Protein AF-A0A522B173-F1 (afdb_monomer)

Solvent-accessible surface area (backbone atoms only — not comparable to full-atom values): 3342 Å² total; per-residue (Å²): 128,85,74,55,64,72,92,78,53,92,74,69,46,74,69,58,51,42,64,46,54,31,70,75,51,45,57,52,49,31,56,48,30,47,74,76,38,63,85,49,80,84,49,95,58,85,51,73,60,44,87,110

pLDDT: mean 84.28, std 12.51, range [53.56, 98.0]

Foldseek 3Di:
DPADDQVVDPDADDVNVCSRQPDVRLVVVLVVCCVPPQVPPPQPGSDRHVVD

Secondary structure (DSSP, 8-state):
-PPPPGGG-S--SHHHHHHHHHHHHHHHHHHHHHHH-TT----SSS---TT-

Structure (mmCIF, N/CA/C/O backbone):
data_AF-A0A522B173-F1
#
_entry.id   AF-A0A522B173-F1
#
loop_
_atom_site.group_PDB
_atom_site.id
_atom_site.type_symbol
_atom_site.label_atom_id
_atom_site.la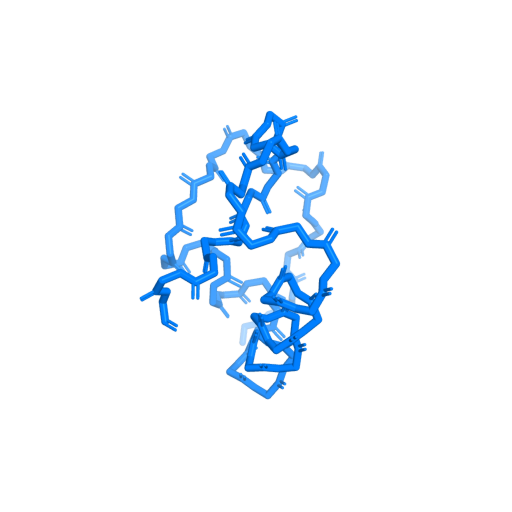bel_alt_id
_atom_site.label_comp_id
_atom_site.label_asym_id
_atom_site.label_entity_id
_atom_site.label_seq_id
_atom_site.pdbx_PDB_ins_code
_atom_site.Cartn_x
_atom_site.Cartn_y
_atom_site.Cartn_z
_atom_site.occupancy
_atom_site.B_iso_or_equiv
_atom_site.auth_seq_id
_atom_site.auth_comp_id
_atom_site.auth_asym_id
_atom_site.auth_atom_id
_atom_site.pdbx_PDB_model_num
ATOM 1 N N . VAL A 1 1 ? 7.311 -8.486 -18.617 1.00 53.56 1 VAL A N 1
ATOM 2 C CA . VAL A 1 1 ? 8.154 -7.316 -18.275 1.00 53.56 1 VAL A CA 1
ATOM 3 C C . VAL A 1 1 ? 8.989 -7.704 -17.063 1.00 53.56 1 VAL A C 1
ATOM 5 O O . VAL A 1 1 ? 8.417 -8.343 -16.182 1.00 53.56 1 VAL A O 1
ATOM 8 N N . PRO A 1 2 ? 10.308 -7.456 -17.029 1.00 68.50 2 PRO A N 1
ATOM 9 C CA . PRO A 1 2 ? 11.094 -7.721 -15.827 1.00 68.50 2 PRO A CA 1
ATOM 10 C C . PRO A 1 2 ? 10.545 -6.874 -14.670 1.00 68.50 2 PRO A C 1
ATOM 12 O O . PRO A 1 2 ? 10.201 -5.713 -14.878 1.00 68.50 2 PRO A O 1
ATOM 15 N N . GLY A 1 3 ? 10.402 -7.460 -13.479 1.00 61.56 3 GLY A N 1
ATOM 16 C CA . GLY A 1 3 ? 9.881 -6.746 -12.311 1.00 61.56 3 GLY A CA 1
ATOM 17 C C . GLY A 1 3 ? 10.799 -5.586 -11.923 1.00 61.56 3 GLY A C 1
ATOM 18 O O . GLY A 1 3 ? 12.017 -5.748 -11.901 1.00 61.56 3 GLY A O 1
ATOM 19 N N . ARG A 1 4 ? 10.220 -4.418 -11.633 1.00 66.25 4 ARG A N 1
ATOM 20 C CA . ARG A 1 4 ? 10.963 -3.243 -11.161 1.00 66.25 4 ARG A CA 1
ATOM 21 C C . ARG A 1 4 ? 11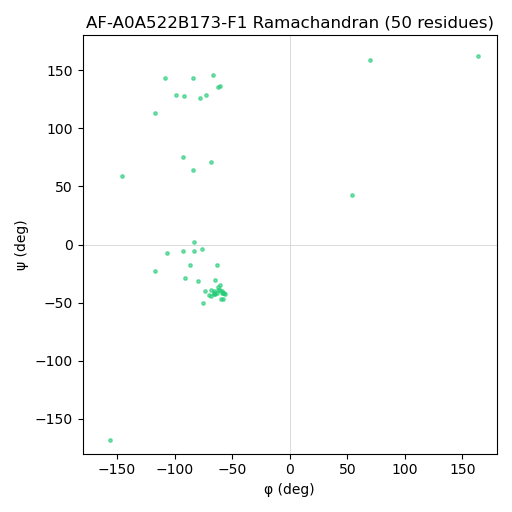.172 -3.317 -9.651 1.00 66.25 4 ARG A C 1
ATOM 23 O O . ARG A 1 4 ? 10.290 -3.768 -8.920 1.00 66.25 4 ARG A O 1
ATOM 30 N N . TYR A 1 5 ? 12.330 -2.865 -9.180 1.00 71.31 5 TYR A N 1
ATOM 31 C CA . TYR A 1 5 ? 12.599 -2.765 -7.752 1.00 71.31 5 TYR A CA 1
ATOM 32 C C . TYR A 1 5 ? 11.905 -1.531 -7.182 1.00 71.31 5 TYR A C 1
ATOM 34 O O . TYR A 1 5 ? 12.076 -0.423 -7.683 1.00 71.31 5 TYR A O 1
ATOM 42 N N . VAL A 1 6 ? 11.096 -1.729 -6.141 1.00 68.06 6 VAL A N 1
ATOM 43 C CA . VAL A 1 6 ? 10.200 -0.678 -5.648 1.00 68.06 6 VAL A CA 1
ATOM 44 C C . VAL A 1 6 ? 10.966 0.549 -5.138 1.00 68.06 6 VAL A C 1
ATOM 46 O O . VAL A 1 6 ? 10.562 1.667 -5.424 1.00 68.06 6 VAL A O 1
ATOM 49 N N . ASN A 1 7 ? 12.123 0.349 -4.498 1.00 75.50 7 ASN A N 1
ATOM 50 C CA . ASN A 1 7 ? 12.904 1.435 -3.893 1.00 75.50 7 ASN A CA 1
ATOM 51 C C . ASN A 1 7 ? 13.693 2.282 -4.913 1.00 75.50 7 ASN A C 1
ATOM 53 O O . ASN A 1 7 ? 14.337 3.250 -4.524 1.00 75.50 7 ASN A O 1
ATOM 57 N N . GLU A 1 8 ? 13.672 1.925 -6.200 1.00 76.38 8 GLU A N 1
ATOM 58 C CA . GLU A 1 8 ? 14.245 2.739 -7.287 1.00 76.38 8 GLU A CA 1
ATOM 59 C C . GLU A 1 8 ? 13.210 3.677 -7.928 1.00 76.38 8 GLU A C 1
ATOM 61 O O . GLU A 1 8 ? 13.548 4.483 -8.796 1.00 76.38 8 GLU A O 1
ATOM 66 N N . LEU A 1 9 ? 11.938 3.577 -7.535 1.00 70.44 9 LEU A N 1
ATOM 67 C CA . LEU A 1 9 ? 10.855 4.341 -8.141 1.00 70.44 9 LEU A CA 1
ATOM 68 C C . LEU A 1 9 ? 10.653 5.649 -7.380 1.00 70.44 9 LEU A C 1
ATOM 70 O O . LEU A 1 9 ? 10.468 5.652 -6.175 1.00 70.44 9 LEU A O 1
ATOM 74 N N . SER A 1 10 ? 10.651 6.782 -8.078 1.00 62.19 10 SER A N 1
ATOM 75 C CA . SER A 1 10 ? 10.263 8.072 -7.485 1.00 62.19 10 SER A CA 1
ATOM 76 C C . SER A 1 10 ? 8.752 8.318 -7.546 1.00 62.19 10 SER A C 1
ATOM 78 O O . SER A 1 10 ? 8.234 9.162 -6.819 1.00 62.19 10 SER A O 1
ATOM 80 N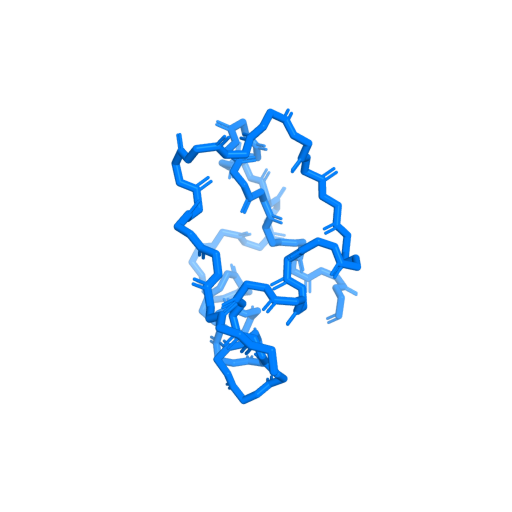 N . ALA A 1 11 ? 8.039 7.581 -8.406 1.00 57.22 11 ALA A N 1
ATOM 81 C CA . ALA A 1 11 ? 6.602 7.706 -8.615 1.00 57.22 11 ALA A CA 1
ATOM 82 C C . ALA A 1 11 ? 5.830 6.632 -7.834 1.00 57.22 11 ALA A C 1
ATOM 84 O O . ALA A 1 11 ? 6.111 5.438 -7.951 1.00 57.22 11 ALA A O 1
ATOM 85 N N . ALA A 1 12 ? 4.830 7.064 -7.066 1.00 61.16 12 ALA A N 1
ATOM 86 C CA . ALA A 1 12 ? 3.839 6.207 -6.424 1.00 61.16 12 ALA A CA 1
ATOM 87 C C . ALA A 1 12 ? 2.482 6.373 -7.129 1.00 61.16 12 ALA A C 1
ATOM 89 O O . ALA A 1 12 ? 2.137 7.472 -7.560 1.00 61.16 12 ALA A O 1
ATOM 90 N N . GLY A 1 13 ? 1.715 5.288 -7.260 1.00 68.88 13 GLY A N 1
ATOM 91 C CA . GLY A 1 13 ? 0.378 5.310 -7.860 1.00 68.88 13 GLY A CA 1
ATOM 92 C C . GLY A 1 13 ? -0.115 3.914 -8.266 1.00 68.88 13 GLY A C 1
ATOM 93 O O . GLY A 1 13 ? 0.707 3.006 -8.388 1.00 68.88 13 GLY A O 1
ATOM 94 N N . PRO A 1 14 ? -1.430 3.719 -8.494 1.00 69.25 14 PRO A N 1
ATOM 95 C CA . PRO A 1 14 ? -2.034 2.394 -8.686 1.00 69.25 14 PRO A CA 1
ATOM 96 C C . PRO A 1 14 ? -1.412 1.590 -9.835 1.00 69.25 14 PRO A C 1
ATOM 98 O O . PRO A 1 14 ? -1.138 0.399 -9.681 1.00 69.25 14 PRO A O 1
ATOM 101 N N . ASP A 1 15 ? -1.13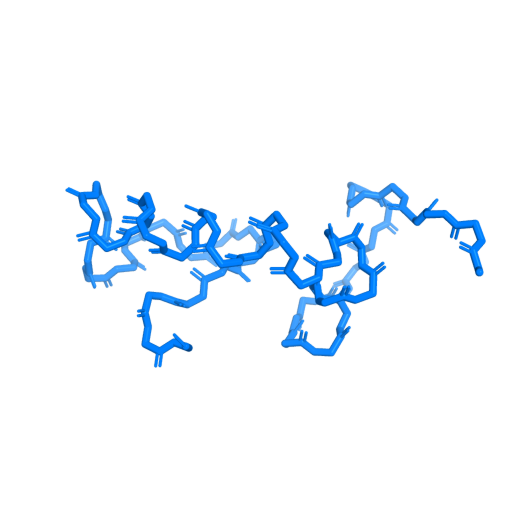7 2.249 -10.964 1.00 75.50 15 ASP A N 1
ATOM 102 C CA . ASP A 1 15 ? -0.601 1.602 -12.167 1.00 75.50 15 ASP A CA 1
ATOM 103 C C . ASP A 1 15 ? 0.850 1.146 -11.971 1.00 75.50 15 ASP A C 1
ATOM 105 O O . ASP A 1 15 ? 1.198 0.007 -12.284 1.00 75.50 15 ASP A O 1
ATOM 109 N N . VAL A 1 16 ? 1.675 1.995 -11.351 1.00 76.31 16 VAL A N 1
ATOM 110 C CA . VAL A 1 16 ? 3.070 1.678 -11.007 1.00 76.31 16 VAL A CA 1
ATOM 111 C C . VAL A 1 16 ? 3.123 0.561 -9.961 1.00 76.31 16 VAL A C 1
ATOM 113 O O . VAL A 1 16 ? 3.894 -0.389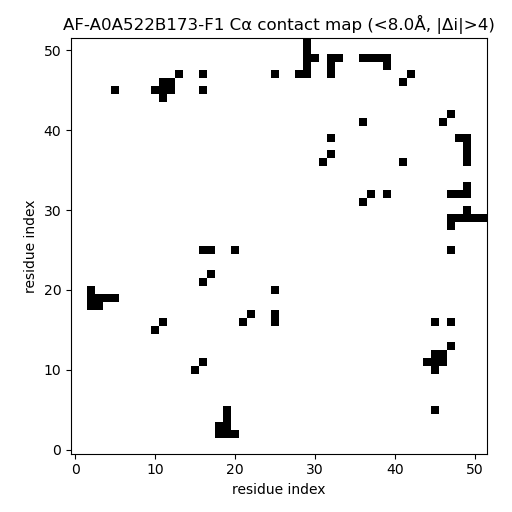 -10.089 1.00 76.31 16 VAL A O 1
ATOM 116 N N . THR A 1 17 ? 2.259 0.618 -8.947 1.00 79.44 17 THR A N 1
ATOM 117 C CA . THR A 1 17 ? 2.160 -0.408 -7.904 1.00 79.44 17 THR A CA 1
ATOM 118 C C . THR A 1 17 ? 1.735 -1.761 -8.486 1.00 79.44 17 THR A C 1
ATOM 120 O O . THR A 1 17 ? 2.302 -2.798 -8.124 1.00 79.44 17 THR A O 1
ATOM 123 N N . ARG A 1 18 ? 0.777 -1.779 -9.421 1.00 80.38 18 ARG A N 1
ATOM 124 C CA . ARG A 1 18 ? 0.350 -3.001 -10.116 1.00 80.38 18 ARG A CA 1
ATOM 125 C C . ARG A 1 18 ? 1.46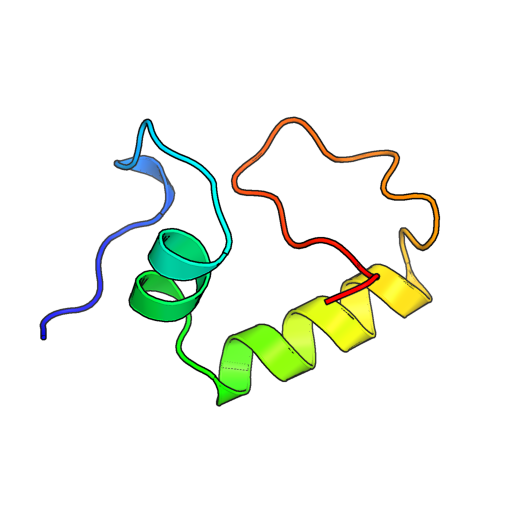1 -3.572 -11.002 1.00 80.38 18 ARG A C 1
ATOM 127 O O . ARG A 1 18 ? 1.649 -4.787 -10.985 1.00 80.38 18 ARG A O 1
ATOM 134 N N . GLU A 1 19 ? 2.231 -2.737 -11.703 1.00 81.44 19 GLU A N 1
ATOM 135 C CA . GLU A 1 19 ? 3.389 -3.176 -12.504 1.00 81.44 19 GLU A CA 1
ATOM 136 C C . GLU A 1 19 ? 4.478 -3.835 -11.634 1.00 81.44 19 GLU A C 1
ATOM 138 O O . GLU A 1 19 ? 5.061 -4.848 -12.024 1.00 81.44 19 GLU A O 1
ATOM 143 N N . VAL A 1 20 ? 4.726 -3.304 -10.432 1.00 82.88 20 VAL A N 1
ATOM 144 C CA . VAL A 1 20 ? 5.764 -3.798 -9.508 1.00 82.88 20 VAL A CA 1
ATOM 145 C C . VAL A 1 20 ? 5.358 -5.092 -8.806 1.00 82.88 20 VAL A C 1
ATOM 147 O O . VAL A 1 20 ? 6.125 -6.058 -8.759 1.00 82.88 20 VAL A O 1
ATOM 150 N N . TYR A 1 21 ? 4.166 -5.120 -8.211 1.00 85.00 21 TYR A N 1
ATOM 151 C CA . TYR A 1 21 ? 3.748 -6.237 -7.364 1.00 85.00 21 TYR A CA 1
ATOM 152 C C . TYR A 1 21 ? 3.013 -7.331 -8.145 1.00 85.00 21 TYR A C 1
ATOM 154 O O . TYR A 1 21 ? 3.086 -8.508 -7.769 1.00 85.00 21 TYR A O 1
ATOM 162 N N . GLY A 1 22 ? 2.325 -6.969 -9.229 1.00 87.94 22 GLY A N 1
ATOM 163 C CA . GLY A 1 22 ? 1.366 -7.827 -9.915 1.00 87.94 22 GLY A CA 1
ATOM 164 C C . GLY A 1 22 ? 0.090 -8.062 -9.098 1.00 87.94 22 GLY A C 1
ATOM 165 O O . GLY A 1 22 ? 0.076 -7.960 -7.866 1.00 87.94 22 GLY A O 1
ATOM 166 N N . ASP A 1 23 ? -0.990 -8.440 -9.783 1.00 89.88 23 ASP A N 1
ATOM 167 C CA . ASP A 1 23 ? -2.342 -8.484 -9.205 1.00 89.88 23 ASP A CA 1
ATOM 168 C C . ASP A 1 23 ? -2.453 -9.364 -7.955 1.00 89.88 23 ASP A C 1
ATOM 170 O O . ASP A 1 23 ? -3.043 -8.971 -6.949 1.00 89.88 23 ASP A O 1
ATOM 174 N N . ARG A 1 24 ? -1.825 -10.547 -7.970 1.00 93.50 24 ARG A N 1
ATOM 175 C CA . ARG A 1 24 ? -1.910 -11.496 -6.850 1.00 93.50 24 ARG A CA 1
ATOM 176 C C . ARG A 1 24 ? -1.276 -10.955 -5.568 1.00 93.50 24 ARG A C 1
ATOM 178 O O . ARG A 1 24 ? -1.818 -11.165 -4.484 1.00 93.50 24 ARG A O 1
ATOM 185 N N . LYS A 1 25 ? -0.106 -10.311 -5.662 1.00 92.38 25 LYS A N 1
ATOM 186 C CA . LYS A 1 25 ? 0.542 -9.736 -4.472 1.00 92.38 25 LYS A CA 1
ATOM 187 C C . LYS A 1 25 ? -0.201 -8.487 -4.024 1.00 92.38 25 LYS A C 1
ATOM 189 O O . LYS A 1 25 ? -0.404 -8.335 -2.825 1.00 92.38 25 LYS A O 1
ATOM 194 N N . LEU A 1 26 ? -0.642 -7.654 -4.967 1.00 91.62 26 LEU A N 1
ATOM 195 C CA . LEU A 1 26 ? -1.387 -6.439 -4.665 1.00 91.62 26 LEU A CA 1
ATOM 196 C C . LEU A 1 26 ? -2.667 -6.747 -3.875 1.00 91.62 26 LEU A C 1
ATOM 198 O O . LEU A 1 26 ? -2.863 -6.173 -2.809 1.00 91.62 26 LEU A O 1
ATOM 202 N N . ALA A 1 27 ? -3.458 -7.738 -4.297 1.00 93.94 27 ALA A N 1
ATOM 203 C CA . ALA A 1 27 ? -4.662 -8.160 -3.575 1.00 93.94 27 ALA A CA 1
ATOM 204 C C . ALA A 1 27 ? -4.370 -8.603 -2.127 1.00 93.94 27 ALA A C 1
ATOM 206 O O . ALA A 1 27 ? -5.083 -8.234 -1.194 1.00 93.94 27 ALA A O 1
ATOM 207 N N . ARG A 1 28 ? -3.283 -9.359 -1.914 1.00 96.12 28 ARG A N 1
ATOM 208 C CA . ARG A 1 28 ? -2.856 -9.770 -0.567 1.00 96.12 28 ARG A CA 1
ATOM 209 C C . ARG A 1 28 ? -2.421 -8.574 0.283 1.00 96.12 28 ARG A C 1
ATOM 211 O O . ARG A 1 28 ? -2.727 -8.538 1.471 1.00 96.12 28 ARG A O 1
ATOM 218 N N . LEU A 1 29 ? -1.690 -7.626 -0.300 1.00 95.12 29 LEU A N 1
ATOM 219 C CA . LEU A 1 29 ? -1.201 -6.446 0.410 1.00 95.12 29 LEU A CA 1
ATOM 220 C C . LEU A 1 29 ? -2.346 -5.502 0.791 1.00 95.12 29 LEU A C 1
ATOM 222 O O . LEU A 1 29 ? -2.354 -5.027 1.919 1.00 95.12 29 LEU A O 1
ATOM 226 N N . ILE A 1 30 ? -3.347 -5.317 -0.076 1.00 94.88 30 ILE A N 1
ATOM 227 C CA . ILE A 1 30 ? -4.574 -4.569 0.244 1.00 94.88 30 ILE A CA 1
ATOM 228 C C . ILE A 1 30 ? -5.301 -5.220 1.427 1.00 94.88 30 ILE A C 1
ATOM 230 O O . ILE A 1 30 ? -5.663 -4.535 2.380 1.00 94.88 30 ILE A O 1
ATOM 234 N N . ALA A 1 31 ? -5.468 -6.548 1.421 1.00 97.31 31 ALA A N 1
ATOM 235 C CA . ALA A 1 31 ? -6.105 -7.261 2.532 1.00 97.31 31 ALA A CA 1
ATOM 236 C C . ALA A 1 31 ? -5.345 -7.085 3.860 1.00 97.31 31 ALA A C 1
ATOM 238 O O . ALA A 1 31 ? -5.962 -6.909 4.908 1.00 97.31 31 ALA A O 1
ATOM 239 N N . LEU A 1 32 ? -4.009 -7.087 3.821 1.00 97.50 32 LEU A N 1
ATOM 240 C CA . LEU A 1 32 ? -3.185 -6.812 5.000 1.00 97.50 32 LEU A CA 1
ATOM 241 C C . LEU A 1 32 ? -3.299 -5.349 5.446 1.00 97.50 32 LEU A C 1
ATOM 243 O O . LEU A 1 32 ? -3.481 -5.097 6.631 1.00 97.50 32 LEU A O 1
ATOM 247 N N . LYS A 1 33 ? -3.247 -4.392 4.518 1.00 97.25 33 LYS A N 1
ATOM 248 C CA . LYS A 1 33 ? -3.409 -2.962 4.809 1.00 97.25 33 LYS A CA 1
ATOM 249 C C . LYS A 1 33 ? -4.767 -2.690 5.466 1.00 97.25 33 LYS A C 1
ATOM 251 O O . LYS A 1 33 ? -4.813 -2.023 6.484 1.00 97.25 33 LYS A O 1
ATOM 256 N N . ARG A 1 34 ? -5.850 -3.316 4.990 1.00 97.38 34 ARG A N 1
ATOM 257 C CA . ARG A 1 34 ? -7.180 -3.254 5.630 1.00 97.38 34 ARG A CA 1
ATOM 258 C C . ARG A 1 34 ? -7.202 -3.802 7.058 1.00 97.38 34 ARG A C 1
ATOM 260 O O . ARG A 1 34 ? -7.959 -3.303 7.878 1.00 97.38 34 ARG A O 1
ATOM 267 N N . ALA A 1 35 ? -6.414 -4.836 7.349 1.00 98.00 35 ALA A N 1
ATOM 268 C CA . ALA A 1 35 ? -6.376 -5.449 8.676 1.00 98.00 35 ALA A CA 1
ATOM 269 C C . ALA A 1 35 ? -5.524 -4.659 9.682 1.00 98.00 35 ALA A C 1
ATOM 271 O O . ALA A 1 35 ? -5.816 -4.689 10.874 1.00 98.00 35 ALA A O 1
ATOM 272 N N . TRP A 1 36 ? -4.468 -3.989 9.213 1.00 97.75 36 TRP A N 1
ATOM 273 C CA . TRP A 1 36 ? -3.429 -3.4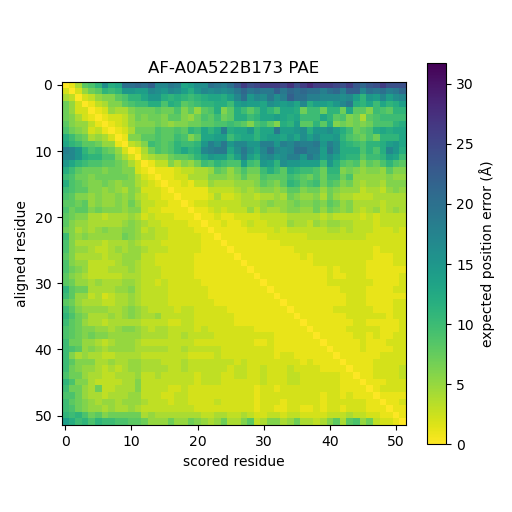16 10.078 1.00 97.75 36 TRP A CA 1
ATOM 274 C C . TRP A 1 36 ? -3.301 -1.889 10.011 1.00 97.75 36 TRP A C 1
ATOM 276 O O . TRP A 1 36 ? -2.780 -1.295 10.948 1.00 97.75 36 TRP A O 1
ATOM 286 N N . ASP A 1 37 ? -3.742 -1.261 8.924 1.00 97.75 37 ASP A N 1
ATOM 287 C CA . ASP A 1 37 ? -3.675 0.186 8.679 1.00 97.75 37 ASP A CA 1
ATOM 288 C C . ASP A 1 37 ? -4.906 0.663 7.868 1.00 97.75 37 ASP A C 1
ATOM 290 O O . ASP A 1 37 ? -4.758 1.153 6.740 1.00 97.75 37 ASP A O 1
ATOM 294 N N . PRO A 1 38 ? -6.142 0.454 8.377 1.00 97.06 38 PRO A N 1
ATOM 295 C CA . PRO A 1 38 ? -7.363 0.743 7.625 1.00 97.06 38 PRO A CA 1
ATOM 296 C C . PRO A 1 38 ? -7.548 2.235 7.324 1.00 97.06 38 PRO A C 1
ATOM 298 O O . PRO A 1 38 ? -8.090 2.566 6.272 1.00 97.06 38 PRO A O 1
ATOM 301 N N . GLU A 1 39 ? -7.065 3.135 8.186 1.00 97.00 39 GLU A N 1
ATOM 302 C CA . GLU A 1 39 ? -7.088 4.584 7.942 1.00 97.00 39 GLU A CA 1
ATOM 303 C C . GLU A 1 39 ? -5.914 5.081 7.082 1.00 97.00 39 GLU A C 1
ATOM 305 O O . GLU A 1 39 ? -5.806 6.281 6.829 1.00 97.00 39 GLU A O 1
ATOM 310 N N . ASN A 1 40 ? -5.039 4.183 6.613 1.00 95.50 40 ASN A N 1
ATOM 311 C CA . ASN A 1 40 ? -3.874 4.519 5.796 1.00 95.50 40 ASN A CA 1
ATOM 312 C C . ASN A 1 40 ? -2.969 5.583 6.458 1.00 95.50 40 ASN A C 1
ATOM 314 O O . ASN A 1 40 ? -2.481 6.519 5.815 1.00 95.50 40 ASN A O 1
ATOM 318 N N . VAL A 1 41 ? -2.741 5.445 7.766 1.00 96.88 41 VAL A N 1
ATOM 319 C CA . VAL A 1 41 ? -1.878 6.324 8.566 1.00 96.88 41 VAL A CA 1
ATOM 320 C C . VAL A 1 41 ? -0.459 6.314 7.998 1.00 96.88 41 VAL A C 1
ATOM 322 O O . VAL A 1 41 ? 0.170 7.365 7.865 1.00 96.88 41 VAL A O 1
ATOM 325 N N . PHE A 1 42 ? 0.030 5.146 7.574 1.00 93.19 42 PHE A N 1
ATOM 326 C CA . PHE A 1 42 ? 1.349 4.999 6.962 1.00 93.19 42 PHE A CA 1
ATOM 327 C C . PHE A 1 42 ? 1.274 5.107 5.436 1.00 93.19 42 PHE A C 1
ATOM 329 O O . PHE A 1 42 ? 1.402 4.109 4.723 1.00 93.19 42 PHE A O 1
ATOM 336 N N . HIS A 1 43 ? 1.102 6.324 4.921 1.00 90.94 43 HIS A N 1
ATOM 337 C CA . HIS A 1 43 ? 0.957 6.580 3.479 1.00 90.94 43 HIS A CA 1
ATOM 338 C C . HIS A 1 43 ? 2.183 7.219 2.805 1.00 90.94 43 HIS A C 1
ATOM 340 O O . HIS A 1 43 ? 2.223 7.308 1.580 1.00 90.94 43 HIS A O 1
ATOM 346 N N . LEU A 1 44 ? 3.205 7.635 3.560 1.00 89.38 44 LEU A N 1
ATOM 347 C CA . LEU A 1 44 ? 4.449 8.190 3.004 1.00 89.38 44 LEU A CA 1
ATOM 348 C C . LEU A 1 44 ? 5.434 7.078 2.604 1.00 89.38 44 LEU A C 1
ATOM 350 O O . LEU A 1 44 ? 6.500 6.918 3.192 1.00 89.38 44 LEU A O 1
ATOM 354 N N . ASN A 1 45 ? 5.037 6.262 1.631 1.00 85.50 45 ASN A N 1
ATOM 355 C CA . ASN A 1 45 ? 5.830 5.187 1.029 1.00 85.50 45 ASN A CA 1
ATOM 356 C C . ASN A 1 45 ? 5.294 4.887 -0.386 1.00 85.50 45 ASN A C 1
ATOM 358 O O . ASN A 1 45 ? 4.476 5.643 -0.911 1.00 85.50 45 ASN A O 1
ATOM 362 N N . HIS A 1 46 ? 5.727 3.786 -1.010 1.00 86.81 46 HIS A N 1
ATOM 363 C CA . HIS A 1 46 ? 5.085 3.238 -2.215 1.00 86.81 46 HIS A CA 1
ATOM 364 C C . HIS A 1 46 ? 3.702 2.685 -1.870 1.00 86.81 46 HIS A C 1
ATOM 366 O O . HIS A 1 46 ? 3.495 1.472 -1.788 1.00 86.81 46 HIS A O 1
ATOM 372 N N . ASN A 1 47 ? 2.791 3.615 -1.596 1.00 89.75 47 ASN A N 1
ATOM 373 C CA . ASN A 1 47 ? 1.589 3.331 -0.852 1.00 89.75 47 ASN A CA 1
ATOM 374 C C . ASN A 1 47 ? 0.649 2.404 -1.616 1.00 89.75 47 ASN A C 1
ATOM 376 O O . ASN A 1 47 ? 0.517 2.462 -2.841 1.00 89.75 47 ASN A O 1
ATOM 380 N N . ILE A 1 48 ? -0.032 1.577 -0.833 1.00 91.19 48 ILE A N 1
ATOM 381 C CA . ILE A 1 48 ? -1.135 0.735 -1.265 1.00 91.19 48 ILE A CA 1
ATOM 382 C C . ILE A 1 48 ? -2.346 1.212 -0.484 1.00 91.19 48 ILE A C 1
ATOM 384 O O . ILE A 1 48 ? -2.376 1.085 0.739 1.00 91.19 48 ILE A O 1
ATOM 388 N N . ASP A 1 49 ? -3.314 1.794 -1.181 1.00 90.62 49 ASP A N 1
ATOM 389 C CA . ASP A 1 49 ? -4.530 2.288 -0.546 1.00 90.62 49 ASP A CA 1
ATOM 390 C C . ASP A 1 49 ? -5.416 1.098 -0.123 1.00 90.62 49 ASP A C 1
ATOM 392 O O . ASP A 1 49 ? -5.689 0.214 -0.945 1.00 90.62 49 ASP A O 1
ATOM 396 N N . PRO A 1 50 ? -5.877 1.031 1.138 1.00 92.75 50 PRO A N 1
ATOM 397 C CA . PRO A 1 50 ? -6.833 0.012 1.558 1.00 92.75 50 PRO A CA 1
ATOM 398 C C . PRO A 1 50 ? -8.187 0.110 0.825 1.00 92.75 50 PRO A C 1
ATOM 400 O O . PRO A 1 50 ? -8.935 -0.870 0.825 1.00 92.75 50 PRO A O 1
ATOM 403 N N . ALA A 1 51 ? -8.517 1.235 0.183 1.00 89.31 51 ALA A N 1
ATOM 404 C CA . ALA 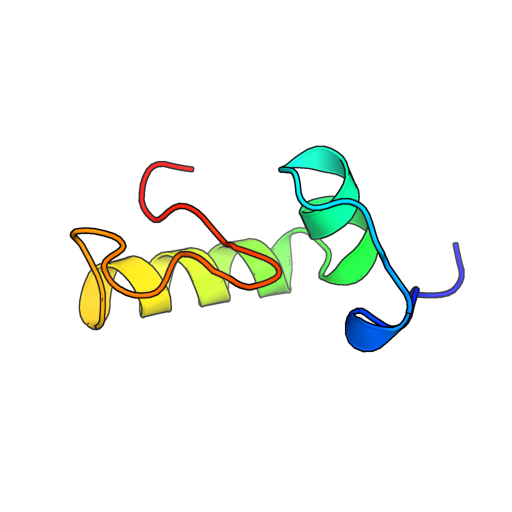A 1 51 ? -9.745 1.425 -0.590 1.00 89.31 51 ALA A CA 1
ATOM 405 C C . ALA A 1 51 ? -9.684 0.893 -2.038 1.00 89.31 51 ALA A C 1
ATOM 407 O O . ALA A 1 51 ? -10.711 0.917 -2.717 1.00 89.31 51 ALA A O 1
ATOM 408 N N . TRP A 1 52 ? -8.527 0.410 -2.513 1.00 86.94 52 TRP A N 1
ATOM 409 C CA . TRP A 1 52 ? -8.381 -0.181 -3.855 1.00 86.94 52 TRP A CA 1
ATOM 410 C C . TRP A 1 52 ? -8.992 -1.582 -4.005 1.00 86.94 52 TRP A C 1
ATOM 412 O O . TRP A 1 52 ? -9.122 -2.329 -3.002 1.00 86.94 52 TRP A O 1
#

Radius of gyration: 10.84 Å; C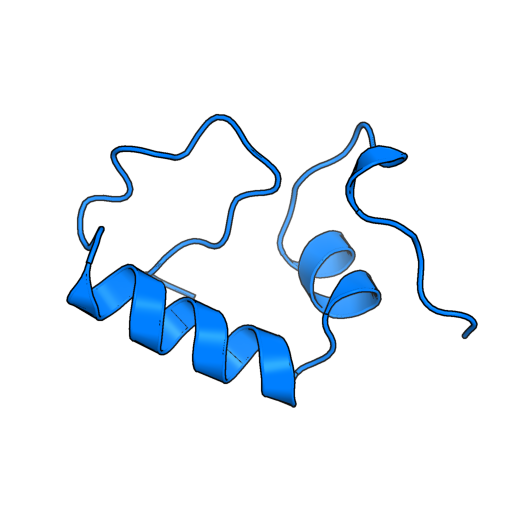α contacts (8 Å, |Δi|>4): 47; chains: 1; bounding box: 24×20×28 Å

Mean predicted aligned error: 5.26 Å

Sequence (52 aa):
VPGRYVNELSAAGPDVTREVYGDRKLARLIALKRAWDPENVFHLNHNIDPAW